Protein AF-A0A377LN29-F1 (afdb_monomer_lite)

Sequence (117 aa):
MAIQGDVADVLAQLIPQTDATDRADWRQMVADLQREFPGAIPTEGDPLSHYGLINAVAACVDDSAIITTDVGQHQMWTAQAYPLNRPRQWLTSGGLGTMGFGLPAAVGAALANRTAR

Secondary structure (DSSP, 8-state):
----S-HHHHHHHHGGGS-----HHHHHHHHHHHHHS--S--SS--TTSHHHHHHHHHHTS-TTPPEE--SSHHHHHHHHHS---STT-EE---SS--TT-HHHHHHHHHHH-TT--

pLDDT: mean 92.84, std 8.71, range [60.5, 98.44]

Radius of gyration: 18.66 Å; chains: 1; bounding box: 32×44×50 Å

Organism: Enterobacter cloacae (NCBI:txid550)

Structure (mmCIF, N/CA/C/O backbone):
data_AF-A0A377LN29-F1
#
_entry.id   AF-A0A377LN29-F1
#
loop_
_atom_site.group_PDB
_atom_site.id
_atom_site.type_symbol
_atom_site.label_atom_id
_atom_site.label_alt_id
_atom_site.label_comp_id
_atom_site.label_asym_id
_atom_site.label_entity_id
_atom_site.label_seq_id
_atom_site.pdbx_PDB_ins_code
_atom_site.Cartn_x
_atom_site.Cartn_y
_atom_site.Cartn_z
_atom_site.occupancy
_atom_site.B_iso_or_equiv
_atom_site.auth_seq_id
_atom_site.auth_comp_id
_atom_site.auth_asym_id
_atom_site.auth_atom_id
_atom_site.pdbx_PDB_model_num
ATOM 1 N N . MET A 1 1 ? 3.990 5.370 28.792 1.00 64.12 1 MET A N 1
ATOM 2 C CA . MET A 1 1 ? 3.155 4.183 29.081 1.00 64.12 1 MET A CA 1
ATOM 3 C C . MET A 1 1 ? 2.837 3.528 27.746 1.00 64.12 1 MET A C 1
ATOM 5 O O . MET A 1 1 ? 2.531 4.268 26.821 1.00 64.12 1 MET A O 1
ATOM 9 N N . ALA A 1 2 ? 2.984 2.210 27.610 1.00 92.56 2 ALA A N 1
ATOM 10 C CA . ALA A 1 2 ? 2.690 1.483 26.372 1.00 92.56 2 ALA A CA 1
ATOM 11 C C . ALA A 1 2 ? 1.541 0.498 26.621 1.00 92.56 2 ALA A C 1
ATOM 13 O O . ALA A 1 2 ? 1.458 -0.067 27.710 1.00 92.56 2 ALA A O 1
ATOM 14 N N . ILE A 1 3 ? 0.671 0.310 25.629 1.00 95.38 3 ILE A N 1
ATOM 15 C CA . ILE A 1 3 ? -0.377 -0.717 25.651 1.00 95.38 3 ILE A CA 1
ATOM 16 C C . ILE A 1 3 ? 0.155 -1.911 24.860 1.00 95.38 3 ILE A C 1
ATOM 18 O O . ILE A 1 3 ? 0.504 -1.765 23.691 1.00 95.38 3 ILE A O 1
ATOM 22 N N . GLN A 1 4 ? 0.244 -3.076 25.499 1.00 96.81 4 GLN A N 1
ATOM 23 C CA . GLN A 1 4 ? 0.684 -4.317 24.864 1.00 96.81 4 GLN A CA 1
ATOM 24 C C . GLN A 1 4 ? -0.537 -5.197 24.568 1.00 96.81 4 GLN A C 1
ATOM 26 O O . GLN A 1 4 ? -1.214 -5.632 25.495 1.00 96.81 4 GLN A O 1
ATOM 31 N N . GLY A 1 5 ? -0.809 -5.466 23.290 1.00 96.25 5 GLY A N 1
ATOM 32 C CA . GLY A 1 5 ? -1.933 -6.293 22.843 1.00 96.25 5 GLY A CA 1
ATOM 33 C C . GLY A 1 5 ? -2.071 -6.307 21.320 1.00 96.25 5 GLY A C 1
ATOM 34 O O . GLY A 1 5 ? -1.330 -5.603 20.630 1.00 96.25 5 GLY A O 1
ATOM 35 N N . ASP A 1 6 ? -3.010 -7.103 20.804 1.00 98.12 6 ASP A N 1
ATOM 36 C CA . ASP A 1 6 ? -3.401 -7.027 19.394 1.00 98.12 6 ASP A CA 1
ATOM 37 C C . ASP A 1 6 ? -4.056 -5.667 19.108 1.00 98.12 6 ASP A C 1
ATOM 39 O O . ASP A 1 6 ? -4.916 -5.197 19.856 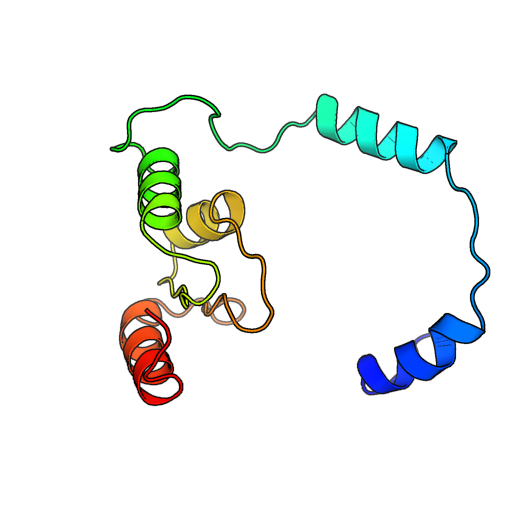1.00 98.12 6 ASP A O 1
ATOM 43 N N . VAL A 1 7 ? -3.623 -5.003 18.036 1.00 97.56 7 VAL A N 1
ATOM 44 C CA . VAL A 1 7 ? -4.060 -3.634 17.745 1.00 97.56 7 VAL A CA 1
ATOM 45 C C . VAL A 1 7 ? -5.545 -3.559 17.383 1.00 97.56 7 VAL A C 1
ATOM 47 O O . VAL A 1 7 ? -6.177 -2.549 17.684 1.00 97.56 7 VAL A O 1
ATOM 50 N N . ALA A 1 8 ? -6.127 -4.601 16.781 1.00 97.88 8 ALA A N 1
ATOM 51 C CA . ALA A 1 8 ? -7.546 -4.611 16.443 1.00 97.88 8 ALA A CA 1
ATOM 52 C C . ALA A 1 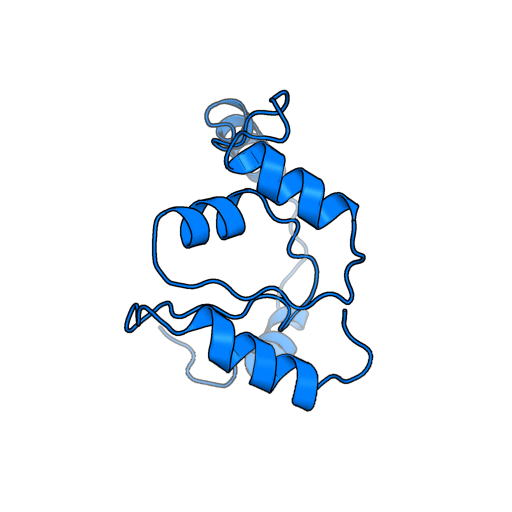8 ? -8.404 -4.686 17.714 1.00 97.88 8 ALA A C 1
ATOM 54 O O . ALA A 1 8 ? -9.323 -3.880 17.871 1.00 97.88 8 ALA A O 1
ATOM 55 N N . ASP A 1 9 ? -8.047 -5.567 18.652 1.00 98.25 9 ASP A N 1
ATOM 56 C CA . ASP A 1 9 ? -8.739 -5.707 19.941 1.00 98.25 9 ASP A CA 1
ATOM 57 C C . ASP A 1 9 ? -8.620 -4.441 20.802 1.00 98.25 9 ASP A C 1
ATOM 59 O O . ASP A 1 9 ? -9.582 -4.023 21.457 1.00 98.25 9 ASP A O 1
ATOM 63 N N . VAL A 1 10 ? -7.443 -3.804 20.793 1.00 97.88 10 VAL A N 1
ATOM 64 C CA . VAL A 1 10 ? -7.199 -2.546 21.513 1.00 97.88 10 VAL A CA 1
ATOM 65 C C . VAL A 1 10 ? -8.006 -1.404 20.897 1.00 97.88 10 VAL A C 1
ATOM 67 O O . VAL A 1 10 ? -8.673 -0.669 21.626 1.00 97.88 10 VAL A O 1
ATOM 70 N N . LEU A 1 11 ? -7.988 -1.244 19.570 1.00 97.62 11 LEU A N 1
ATOM 71 C CA . LEU A 1 11 ? -8.726 -0.171 18.898 1.00 97.62 11 LEU A CA 1
ATOM 72 C C . LEU A 1 11 ? -10.242 -0.334 19.039 1.00 97.62 11 LEU A C 1
ATOM 74 O O . LEU A 1 11 ? -10.927 0.670 19.228 1.00 97.62 11 LEU A O 1
ATOM 78 N N . ALA A 1 12 ? -10.766 -1.563 19.027 1.00 98.06 12 ALA A N 1
ATOM 79 C CA . ALA A 1 12 ? -12.187 -1.828 19.259 1.00 98.06 12 ALA A CA 1
ATOM 80 C C . ALA A 1 12 ? -12.671 -1.304 20.625 1.00 98.06 12 ALA A C 1
ATOM 82 O O . ALA A 1 12 ? -13.809 -0.856 20.750 1.00 98.06 12 ALA A O 1
ATOM 83 N N . GLN A 1 13 ? -11.797 -1.315 21.635 1.00 97.31 13 GLN A N 1
ATOM 84 C CA . GLN A 1 13 ? -12.085 -0.789 22.971 1.00 97.31 13 GLN A CA 1
ATOM 85 C C . GLN A 1 13 ? -11.771 0.704 23.104 1.00 97.31 13 GLN A C 1
ATOM 87 O O . GLN A 1 13 ? -12.442 1.402 23.863 1.00 97.31 13 GLN A O 1
ATOM 92 N N . LEU A 1 14 ? -10.751 1.199 22.397 1.00 96.88 14 LEU A N 1
ATOM 93 C CA . LEU A 1 14 ? -10.286 2.581 22.511 1.00 96.88 14 LEU A CA 1
ATOM 94 C C . LEU A 1 14 ? -11.156 3.565 21.723 1.00 96.88 14 LEU A C 1
ATOM 96 O O . LEU A 1 14 ? -11.452 4.639 22.235 1.00 96.88 14 LEU A O 1
ATOM 100 N N . ILE A 1 15 ? -11.585 3.215 20.506 1.00 97.44 15 ILE A N 1
ATOM 101 C CA . ILE A 1 15 ? -12.367 4.111 19.633 1.00 97.44 15 ILE A CA 1
ATOM 102 C C . ILE A 1 15 ? -13.652 4.624 20.318 1.00 97.44 15 ILE A C 1
ATOM 104 O O . ILE A 1 15 ? -13.898 5.829 20.258 1.00 97.44 15 ILE A O 1
ATOM 108 N N . PRO A 1 16 ? -14.448 3.796 21.029 1.00 97.38 16 PRO A N 1
ATOM 109 C CA . PRO A 1 16 ? -15.622 4.282 21.764 1.00 97.38 16 PRO A CA 1
ATOM 110 C C . PRO A 1 16 ? -15.308 5.266 22.901 1.00 97.38 16 PRO A C 1
ATOM 112 O O . PRO A 1 16 ? -16.206 5.963 23.360 1.00 97.38 16 PRO A O 1
ATOM 115 N N . GLN A 1 17 ? -14.060 5.305 23.376 1.00 97.06 17 GLN A N 1
ATOM 116 C CA . GLN A 1 17 ? -13.601 6.204 24.441 1.00 97.06 17 GLN A CA 1
ATOM 117 C C . GLN A 1 17 ? -13.001 7.507 23.894 1.00 97.06 17 GLN A C 1
ATOM 119 O O . GLN A 1 17 ? -12.601 8.371 24.672 1.00 97.06 17 GLN A O 1
ATOM 124 N N . THR A 1 18 ? -12.891 7.648 22.570 1.00 95.25 18 THR A N 1
ATOM 125 C CA . THR A 1 18 ? -12.351 8.850 21.930 1.00 95.25 18 THR A CA 1
ATOM 126 C C . THR A 1 18 ? -13.460 9.727 21.374 1.00 95.25 18 THR A C 1
ATOM 128 O O . THR A 1 18 ? -14.251 9.283 20.544 1.00 95.25 18 THR A O 1
ATOM 131 N N . ASP A 1 19 ? -13.467 10.996 21.772 1.00 95.62 19 ASP A N 1
ATOM 132 C CA . ASP A 1 19 ? -14.395 11.979 21.224 1.00 95.62 19 ASP A CA 1
ATOM 133 C C . ASP A 1 19 ? -13.976 12.431 19.820 1.00 95.62 19 ASP A C 1
ATOM 135 O O . ASP A 1 19 ? -12.792 12.628 19.514 1.00 95.62 19 ASP A O 1
ATOM 139 N N . ALA A 1 20 ? -14.968 12.672 18.964 1.00 93.62 20 ALA A N 1
ATOM 140 C CA . ALA A 1 20 ? -14.744 13.332 17.689 1.00 93.62 20 ALA A CA 1
ATOM 141 C C . ALA A 1 20 ? -14.368 14.800 17.938 1.00 93.62 20 ALA A C 1
ATOM 143 O O . ALA A 1 20 ? -15.200 15.620 18.318 1.00 93.62 20 ALA A O 1
ATOM 144 N N . THR A 1 21 ? -13.098 15.136 17.727 1.00 94.75 21 THR A N 1
ATOM 145 C CA . THR A 1 21 ? -12.606 16.513 17.839 1.00 94.75 21 THR A CA 1
ATOM 146 C C . THR A 1 21 ? -12.403 17.115 16.461 1.00 94.75 21 THR A C 1
ATOM 148 O O . THR A 1 21 ? -11.705 16.537 15.621 1.00 94.75 21 THR A O 1
ATOM 151 N N . ASP A 1 22 ? -12.944 18.312 16.248 1.00 93.81 22 ASP A N 1
ATOM 152 C CA . ASP A 1 22 ? -12.582 19.096 15.082 1.00 93.81 22 ASP A CA 1
ATOM 153 C C . ASP A 1 22 ? -11.172 19.681 15.256 1.00 93.81 22 ASP A C 1
ATOM 155 O O . ASP A 1 22 ? -10.890 20.408 16.203 1.00 93.81 22 ASP A O 1
ATOM 159 N N . ARG A 1 23 ? -10.259 19.324 14.352 1.00 96.56 23 ARG A N 1
ATOM 160 C CA . ARG A 1 23 ? -8.850 19.736 14.371 1.00 96.56 23 ARG A CA 1
ATOM 161 C C . ARG A 1 23 ? -8.532 20.605 13.155 1.00 96.56 23 ARG A C 1
ATOM 163 O O . ARG A 1 23 ? -7.574 20.322 12.441 1.00 96.56 23 ARG A O 1
ATOM 170 N N . ALA A 1 24 ? -9.374 21.603 12.879 1.00 97.88 24 ALA A N 1
ATOM 171 C CA . ALA A 1 24 ? -9.296 22.444 11.682 1.00 97.88 24 ALA A CA 1
ATOM 172 C C . ALA A 1 24 ? -7.902 23.055 11.463 1.00 97.88 24 ALA A C 1
ATOM 174 O O . ALA A 1 24 ? -7.321 22.827 10.405 1.00 97.88 24 ALA A O 1
ATOM 175 N N . ASP A 1 25 ? -7.331 23.713 12.475 1.00 98.12 25 ASP A N 1
ATOM 176 C CA . ASP A 1 25 ? -6.004 24.342 12.378 1.00 98.12 25 ASP A CA 1
ATOM 177 C C . ASP A 1 25 ? -4.901 23.321 12.067 1.00 98.12 25 ASP A C 1
ATOM 179 O O . ASP A 1 25 ? -4.051 23.540 11.206 1.00 98.12 25 ASP A O 1
ATOM 183 N N . TRP A 1 26 ? -4.951 22.152 12.712 1.00 98.06 26 TRP A N 1
ATOM 184 C CA . TRP A 1 26 ? -4.012 21.064 12.441 1.00 98.06 26 TRP A CA 1
ATOM 185 C C . TRP A 1 26 ? -4.175 20.502 11.026 1.00 98.06 26 TRP A C 1
ATOM 187 O O . TRP A 1 26 ? -3.189 20.269 10.332 1.00 98.06 26 TRP A O 1
ATOM 197 N N . ARG A 1 27 ? -5.414 20.297 10.563 1.00 97.69 27 ARG A N 1
ATOM 198 C CA . ARG A 1 27 ? -5.673 19.833 9.192 1.00 97.69 27 ARG A CA 1
ATOM 199 C C . ARG A 1 27 ? -5.209 20.853 8.159 1.00 97.69 27 ARG A C 1
ATOM 201 O O . ARG A 1 27 ? -4.688 20.447 7.125 1.00 97.69 27 ARG A O 1
ATOM 208 N N . GLN A 1 28 ? -5.364 22.144 8.445 1.00 98.25 28 GLN A N 1
ATOM 209 C CA . GLN A 1 28 ? -4.856 23.213 7.596 1.00 98.25 28 GLN A CA 1
ATOM 210 C C . GLN A 1 28 ? -3.326 23.168 7.527 1.00 98.25 28 GLN A C 1
ATOM 212 O O . GLN A 1 28 ? -2.784 23.133 6.428 1.00 98.25 28 GLN A O 1
ATOM 217 N N . MET A 1 29 ? -2.646 23.039 8.670 1.00 98.38 29 MET A N 1
ATOM 218 C CA . MET A 1 29 ? -1.190 22.871 8.725 1.00 98.38 29 MET A CA 1
ATOM 219 C C . MET A 1 29 ? -0.713 21.650 7.923 1.00 98.38 29 MET A C 1
ATOM 221 O O . MET A 1 29 ? 0.241 21.750 7.156 1.00 98.38 29 MET A O 1
ATOM 225 N N . VAL A 1 30 ? -1.380 20.497 8.053 1.00 97.31 30 VAL A N 1
ATOM 226 C CA . VAL A 1 30 ? -1.055 19.297 7.260 1.00 97.31 30 VAL A CA 1
ATOM 227 C C . VAL A 1 30 ? -1.251 19.557 5.764 1.00 97.31 30 VAL A C 1
ATOM 229 O O . VAL A 1 30 ? -0.389 19.190 4.968 1.00 97.31 30 VAL A O 1
ATOM 232 N N . ALA A 1 31 ? -2.344 20.216 5.374 1.00 96.88 31 ALA A N 1
ATOM 233 C CA . ALA A 1 31 ? -2.606 20.560 3.979 1.00 96.88 31 ALA A CA 1
ATOM 234 C C . ALA A 1 31 ? -1.588 21.571 3.420 1.00 96.88 31 ALA A C 1
ATOM 236 O O . ALA A 1 31 ? -1.241 21.496 2.242 1.00 96.88 31 ALA A O 1
ATOM 237 N N . ASP A 1 32 ? -1.110 22.509 4.242 1.00 97.94 32 ASP A N 1
ATOM 238 C CA . ASP A 1 32 ? -0.047 23.450 3.881 1.00 97.94 32 ASP A CA 1
ATOM 239 C C . ASP A 1 32 ? 1.269 22.707 3.625 1.00 97.94 32 ASP A C 1
ATOM 241 O O . ASP A 1 32 ? 1.868 22.886 2.567 1.00 97.94 32 ASP A O 1
ATOM 245 N N . LEU A 1 33 ? 1.655 21.787 4.516 1.00 96.81 33 LEU A N 1
ATOM 246 C CA . LEU A 1 33 ? 2.853 20.956 4.349 1.00 96.81 33 LEU A CA 1
ATOM 247 C C . LEU A 1 33 ? 2.775 20.053 3.113 1.00 96.81 33 LEU A C 1
ATOM 249 O O . LEU A 1 33 ? 3.754 19.915 2.388 1.00 96.81 33 LEU A O 1
ATOM 253 N N . GLN A 1 34 ? 1.615 19.456 2.833 1.00 94.75 34 GLN A N 1
ATOM 254 C CA . GLN A 1 34 ? 1.416 18.645 1.625 1.00 94.75 34 GLN A CA 1
ATOM 255 C C . GLN A 1 34 ? 1.533 19.472 0.335 1.00 94.75 34 GLN A C 1
ATOM 257 O O . GLN A 1 34 ? 1.967 18.945 -0.688 1.00 94.75 34 GLN A O 1
ATOM 262 N N . ARG A 1 35 ? 1.154 20.758 0.374 1.00 93.75 35 ARG A N 1
ATOM 263 C CA . ARG A 1 35 ? 1.329 21.695 -0.748 1.00 93.75 35 ARG A CA 1
ATOM 264 C C . ARG A 1 35 ? 2.774 22.159 -0.903 1.00 93.75 35 ARG A C 1
ATOM 266 O O . ARG A 1 35 ? 3.224 22.319 -2.032 1.00 93.75 35 ARG A O 1
ATOM 273 N N . GLU A 1 36 ? 3.477 22.383 0.203 1.00 95.88 36 GLU A N 1
ATOM 274 C CA . GLU A 1 36 ? 4.887 22.787 0.205 1.00 95.88 36 GLU A CA 1
ATOM 275 C C . GLU A 1 36 ? 5.810 21.647 -0.255 1.00 95.88 36 GLU A C 1
ATOM 277 O O . GLU A 1 36 ? 6.763 21.877 -0.997 1.00 95.88 36 GLU A O 1
ATOM 282 N N . PHE A 1 37 ? 5.485 20.410 0.126 1.00 92.50 37 PHE A N 1
ATOM 283 C CA . PHE A 1 37 ? 6.264 19.210 -0.175 1.00 92.50 37 PHE A CA 1
ATOM 284 C C . PHE A 1 37 ? 5.423 18.187 -0.957 1.00 92.50 37 PHE A C 1
ATOM 286 O O . PHE A 1 37 ? 5.060 17.140 -0.406 1.00 92.50 37 PHE A O 1
ATOM 293 N N . PRO A 1 38 ? 5.087 18.457 -2.235 1.00 85.81 38 PRO A N 1
ATOM 294 C CA . PRO A 1 38 ? 4.337 17.506 -3.044 1.00 85.81 38 PRO A CA 1
ATOM 295 C C . PRO A 1 38 ? 5.128 16.201 -3.210 1.00 85.81 38 PRO A C 1
ATOM 297 O O . PRO A 1 38 ? 6.359 16.201 -3.295 1.00 85.81 38 PRO A O 1
ATOM 300 N N . GLY A 1 39 ? 4.415 15.073 -3.261 1.00 74.62 39 GLY A N 1
ATOM 301 C CA . GLY A 1 39 ? 5.028 13.767 -3.499 1.00 74.62 39 GLY A CA 1
ATOM 302 C C . GLY A 1 39 ? 5.838 13.751 -4.800 1.00 74.62 39 GLY A C 1
ATOM 303 O O . GLY A 1 39 ? 5.478 14.404 -5.774 1.00 74.62 39 GLY A O 1
ATOM 304 N N . ALA A 1 40 ? 6.926 12.980 -4.831 1.00 67.62 40 ALA A N 1
ATOM 305 C CA . ALA A 1 40 ? 7.886 12.956 -5.941 1.00 67.62 40 ALA A CA 1
ATOM 306 C C . ALA A 1 40 ? 7.382 12.254 -7.225 1.00 67.62 40 ALA A C 1
ATOM 308 O O . ALA A 1 40 ? 8.197 11.815 -8.036 1.00 67.62 40 ALA A O 1
ATOM 309 N N . ILE A 1 41 ? 6.066 12.108 -7.397 1.00 72.00 41 ILE A N 1
ATOM 310 C CA . ILE A 1 41 ? 5.448 11.411 -8.526 1.00 72.00 41 ILE A CA 1
ATOM 311 C C . ILE A 1 41 ? 5.130 12.461 -9.596 1.00 72.00 41 ILE A C 1
ATOM 313 O O . ILE A 1 41 ? 4.292 13.331 -9.355 1.00 72.00 41 ILE A O 1
ATOM 317 N N . PRO A 1 42 ? 5.770 12.416 -10.773 1.00 67.25 42 PRO A N 1
ATOM 318 C CA . PRO A 1 42 ? 5.436 13.309 -11.871 1.00 67.25 42 PRO A CA 1
ATOM 319 C C . PRO A 1 42 ? 3.981 13.091 -12.306 1.00 67.25 42 PRO A C 1
ATOM 321 O O . PRO A 1 42 ? 3.586 11.968 -12.617 1.00 67.25 42 PRO A O 1
ATOM 324 N N . THR A 1 43 ? 3.187 14.163 -12.325 1.00 61.16 43 THR A N 1
ATOM 325 C CA . THR A 1 43 ? 1.775 14.151 -12.758 1.00 61.16 43 THR A CA 1
ATOM 326 C C . THR A 1 43 ? 1.631 13.952 -14.268 1.00 61.16 43 THR A C 1
ATOM 328 O O . THR A 1 43 ? 0.628 13.429 -14.744 1.00 61.16 43 THR A O 1
ATOM 331 N N . GLU A 1 44 ? 2.650 14.358 -15.020 1.00 62.06 44 GLU A N 1
ATOM 332 C CA . GLU A 1 44 ? 2.775 14.178 -16.461 1.00 62.06 44 GLU A CA 1
ATOM 333 C C . GLU A 1 44 ? 4.055 13.394 -16.729 1.00 62.06 44 GLU A C 1
ATOM 335 O O . GLU A 1 44 ? 5.108 13.704 -16.165 1.00 62.06 44 GLU A O 1
ATOM 340 N N . GLY A 1 45 ? 4.001 12.384 -17.593 1.00 66.56 45 GLY A N 1
ATOM 341 C CA . GLY A 1 45 ? 5.229 11.702 -17.962 1.00 66.56 45 GLY A CA 1
ATOM 342 C C . GLY A 1 45 ? 5.013 10.447 -18.773 1.00 66.56 45 GLY A C 1
ATOM 343 O O . GLY A 1 45 ? 4.223 9.583 -18.406 1.00 66.56 45 GLY A O 1
ATOM 344 N N . ASP A 1 46 ? 5.762 10.389 -19.869 1.00 81.75 46 ASP A N 1
ATOM 345 C CA . ASP A 1 46 ? 6.117 9.209 -20.649 1.00 81.75 46 ASP A CA 1
ATOM 346 C C . ASP A 1 46 ? 5.808 7.865 -19.943 1.00 81.75 46 ASP A C 1
ATOM 348 O O . ASP A 1 46 ? 6.396 7.591 -18.886 1.00 81.75 46 ASP A O 1
ATOM 352 N N . PRO A 1 47 ? 4.945 7.002 -20.520 1.00 84.69 47 PRO A N 1
ATOM 353 C CA . PRO A 1 47 ? 4.685 5.651 -20.014 1.00 84.69 47 PRO A CA 1
ATOM 354 C C . PRO A 1 47 ? 5.942 4.782 -19.861 1.00 84.69 47 PRO A C 1
ATOM 356 O O . PRO A 1 47 ? 5.894 3.760 -19.182 1.00 84.69 47 PRO A O 1
ATOM 359 N N . LEU A 1 48 ? 7.058 5.162 -20.487 1.00 88.25 48 LEU A N 1
ATOM 360 C CA . LEU A 1 48 ? 8.347 4.477 -20.377 1.00 88.25 48 LEU A CA 1
ATOM 361 C C . LEU A 1 48 ? 9.217 4.994 -19.220 1.00 88.25 48 LEU A C 1
ATOM 363 O O . LEU A 1 48 ? 10.242 4.391 -18.905 1.00 88.25 48 LEU A O 1
ATOM 367 N N . SER A 1 49 ? 8.817 6.077 -18.549 1.00 91.44 49 SER A N 1
ATOM 368 C CA . SER A 1 49 ? 9.428 6.498 -17.286 1.00 91.44 49 SER A CA 1
ATOM 369 C C . SER A 1 49 ? 9.056 5.535 -16.153 1.00 91.44 49 SER A C 1
ATOM 371 O O . SER A 1 49 ? 8.020 4.881 -16.197 1.00 91.44 49 SER A O 1
ATOM 373 N N . HIS A 1 50 ? 9.865 5.462 -15.094 1.00 91.44 50 HIS A N 1
ATOM 374 C CA . HIS A 1 50 ? 9.626 4.521 -13.990 1.00 91.44 50 HIS A CA 1
ATOM 375 C C . HIS A 1 50 ? 8.247 4.702 -13.329 1.00 91.44 50 HIS A C 1
ATOM 377 O O . HIS A 1 50 ? 7.533 3.725 -13.114 1.00 91.44 50 HIS A O 1
ATOM 383 N N . TYR A 1 51 ? 7.848 5.949 -13.056 1.00 91.62 51 TYR A N 1
ATOM 384 C CA . TYR A 1 51 ? 6.521 6.249 -12.514 1.00 91.62 51 TYR A CA 1
ATOM 385 C C . TYR A 1 51 ? 5.416 6.093 -13.560 1.00 91.62 51 TYR A C 1
ATOM 387 O O . TYR A 1 51 ? 4.357 5.558 -13.240 1.00 91.62 51 TYR A O 1
ATOM 395 N N . GLY A 1 52 ? 5.667 6.498 -14.810 1.00 91.88 52 GLY A N 1
ATOM 396 C CA . GLY A 1 52 ? 4.719 6.325 -15.911 1.00 91.88 52 GLY A CA 1
ATOM 397 C C . GLY A 1 52 ? 4.379 4.856 -16.155 1.00 91.88 52 GLY A C 1
ATOM 398 O O . GLY A 1 52 ? 3.209 4.521 -16.309 1.00 91.88 52 GLY A O 1
ATOM 399 N N . LEU A 1 53 ? 5.373 3.968 -16.084 1.00 93.06 53 LEU A N 1
ATOM 400 C CA . LEU A 1 53 ? 5.192 2.528 -16.227 1.00 93.06 53 LEU A CA 1
ATOM 401 C C . LEU A 1 53 ? 4.336 1.954 -15.095 1.00 93.06 53 LEU A C 1
ATOM 403 O O . LEU A 1 53 ? 3.407 1.196 -15.357 1.00 93.06 53 LEU A O 1
ATOM 407 N N . ILE A 1 54 ? 4.612 2.333 -13.843 1.00 94.12 54 ILE A N 1
ATOM 408 C CA . ILE A 1 54 ? 3.818 1.896 -12.684 1.00 94.12 54 ILE A CA 1
ATOM 409 C C . ILE A 1 54 ? 2.367 2.374 -12.810 1.00 94.12 54 ILE A C 1
ATOM 411 O O . ILE A 1 54 ? 1.449 1.575 -12.633 1.00 94.12 54 ILE A O 1
ATOM 415 N N . ASN A 1 55 ? 2.156 3.640 -13.176 1.00 92.19 55 ASN A N 1
ATOM 416 C CA . ASN A 1 55 ? 0.821 4.206 -13.378 1.00 92.19 55 ASN A CA 1
ATOM 417 C C . ASN A 1 55 ? 0.083 3.534 -14.544 1.00 92.19 55 ASN A C 1
ATOM 419 O O . ASN A 1 55 ? -1.107 3.244 -14.435 1.00 92.19 55 ASN A O 1
ATOM 423 N N . ALA A 1 56 ? 0.780 3.242 -15.645 1.00 92.62 56 ALA A N 1
ATOM 424 C CA . ALA A 1 56 ? 0.211 2.541 -16.791 1.00 92.62 56 ALA A CA 1
ATOM 425 C C . ALA A 1 56 ? -0.196 1.104 -16.432 1.00 92.62 56 ALA A C 1
ATOM 427 O O . ALA A 1 56 ? -1.277 0.666 -16.815 1.00 92.62 56 ALA A O 1
ATOM 428 N N . VAL A 1 57 ? 0.624 0.384 -15.656 1.00 93.75 57 VAL A N 1
ATOM 429 C CA . VAL A 1 57 ? 0.272 -0.950 -15.139 1.00 93.75 57 VAL A CA 1
ATOM 430 C C . VAL A 1 57 ? -0.935 -0.868 -14.208 1.00 93.75 57 VAL A C 1
ATOM 432 O O . VAL A 1 57 ? -1.862 -1.659 -14.366 1.00 93.75 57 VAL A O 1
ATOM 435 N N . ALA A 1 58 ? -0.965 0.103 -13.289 1.00 93.75 58 ALA A N 1
ATOM 436 C CA . ALA A 1 58 ? -2.095 0.314 -12.388 1.00 93.75 58 ALA A CA 1
ATOM 437 C C . ALA A 1 58 ? -3.401 0.606 -13.146 1.00 93.75 58 ALA A C 1
ATOM 439 O O . ALA A 1 58 ? -4.451 0.113 -12.756 1.00 93.75 58 ALA A O 1
ATOM 440 N N . ALA A 1 59 ? -3.345 1.341 -14.262 1.00 93.44 59 ALA A N 1
ATOM 441 C CA . ALA A 1 59 ? -4.511 1.619 -15.104 1.00 93.44 59 ALA A CA 1
ATOM 442 C C . ALA A 1 59 ? -5.036 0.387 -15.873 1.00 93.44 59 ALA A C 1
ATOM 444 O O . ALA A 1 59 ? -6.171 0.398 -16.350 1.00 93.44 59 ALA A O 1
ATOM 445 N N . CYS A 1 60 ? -4.230 -0.670 -16.009 1.00 94.81 60 CYS A N 1
ATOM 446 C CA . CYS A 1 60 ? -4.599 -1.906 -16.706 1.00 94.81 60 CYS A CA 1
ATOM 447 C C . CYS A 1 60 ? -5.285 -2.946 -15.804 1.00 94.81 60 CYS A C 1
ATOM 449 O O . CYS A 1 60 ? -5.765 -3.964 -16.311 1.00 94.81 60 CYS A O 1
ATOM 451 N N . VAL A 1 61 ? -5.307 -2.732 -14.488 1.00 94.56 61 VAL A N 1
ATOM 452 C CA . VAL A 1 61 ? -5.855 -3.672 -13.504 1.00 94.56 61 VAL A CA 1
ATOM 453 C C . VAL A 1 61 ? -6.800 -2.960 -12.538 1.00 94.56 61 VAL A C 1
ATOM 455 O O . VAL A 1 61 ? -6.794 -1.739 -12.429 1.00 94.56 61 VAL A O 1
ATOM 458 N N . ASP A 1 62 ? -7.643 -3.725 -11.851 1.00 92.81 62 ASP A N 1
ATOM 459 C CA . ASP A 1 62 ? -8.521 -3.200 -10.807 1.00 92.81 62 ASP A CA 1
ATOM 460 C C . ASP A 1 62 ? -7.922 -3.418 -9.404 1.00 92.81 62 ASP A C 1
ATOM 462 O O . ASP A 1 62 ? -6.862 -4.032 -9.233 1.00 92.81 62 ASP A O 1
ATOM 466 N N . ASP A 1 63 ? -8.621 -2.937 -8.373 1.00 92.38 63 ASP A N 1
ATOM 467 C CA . ASP A 1 63 ? -8.185 -3.059 -6.979 1.00 92.38 63 ASP A CA 1
ATOM 468 C C . ASP A 1 63 ? -8.043 -4.521 -6.506 1.00 92.38 63 ASP A C 1
ATOM 470 O O . ASP A 1 63 ? -7.434 -4.764 -5.463 1.00 92.38 63 ASP A O 1
ATOM 474 N N . SER A 1 64 ? -8.554 -5.523 -7.235 1.00 92.44 64 SER A N 1
ATOM 475 C CA . SER A 1 64 ? -8.379 -6.936 -6.873 1.00 92.44 64 SER A CA 1
ATOM 476 C C . SER A 1 64 ? -6.956 -7.443 -7.115 1.00 92.44 64 SER A C 1
ATOM 478 O O . SER A 1 64 ? -6.551 -8.417 -6.474 1.00 92.44 64 SER A O 1
ATOM 480 N N . ALA A 1 65 ? -6.169 -6.762 -7.955 1.00 95.56 65 ALA A N 1
ATOM 481 C CA . ALA A 1 65 ? -4.820 -7.191 -8.306 1.00 95.56 65 ALA A CA 1
ATOM 482 C C . ALA A 1 65 ? -3.888 -7.242 -7.091 1.00 95.56 65 ALA A C 1
ATOM 484 O O . ALA A 1 65 ? -3.966 -6.381 -6.207 1.00 95.56 65 ALA A O 1
ATOM 485 N N . ILE A 1 66 ? -3.033 -8.267 -7.008 1.00 97.31 66 ILE A N 1
ATOM 486 C CA . ILE A 1 66 ? -1.986 -8.378 -5.974 1.00 97.31 66 ILE A CA 1
ATOM 487 C C . ILE A 1 66 ? -0.672 -7.895 -6.567 1.00 97.31 66 ILE A C 1
ATOM 489 O O . ILE A 1 66 ? -0.202 -8.424 -7.569 1.00 97.31 66 ILE A O 1
ATOM 493 N N . ILE A 1 67 ? -0.041 -6.934 -5.903 1.00 97.94 67 ILE A N 1
ATOM 494 C CA . ILE A 1 67 ? 1.215 -6.360 -6.367 1.00 97.94 67 ILE A CA 1
ATOM 495 C C . ILE A 1 67 ? 2.345 -6.979 -5.555 1.00 97.94 67 ILE A C 1
ATOM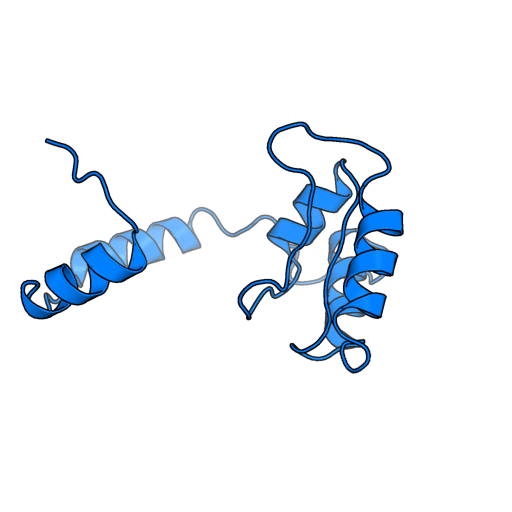 497 O O . ILE A 1 67 ? 2.303 -7.032 -4.323 1.00 97.94 67 ILE A O 1
ATOM 501 N N . THR A 1 68 ? 3.367 -7.461 -6.257 1.00 98.19 68 THR A N 1
ATOM 502 C CA . THR A 1 68 ? 4.609 -7.962 -5.658 1.00 98.19 68 THR A CA 1
ATOM 503 C C . THR A 1 68 ? 5.799 -7.225 -6.255 1.00 98.19 68 THR A C 1
ATOM 505 O O . THR A 1 68 ? 5.834 -7.036 -7.469 1.00 98.19 68 THR A O 1
ATOM 508 N N . THR A 1 69 ? 6.798 -6.854 -5.457 1.00 98.38 69 THR A N 1
ATOM 509 C CA . THR A 1 69 ? 8.076 -6.353 -5.993 1.00 98.38 69 THR A CA 1
ATOM 510 C C . THR A 1 69 ? 9.218 -7.164 -5.450 1.00 98.38 69 THR A C 1
ATOM 512 O O . THR A 1 69 ? 9.192 -7.688 -4.336 1.00 98.38 69 THR A O 1
ATOM 515 N N . ASP A 1 70 ? 10.274 -7.167 -6.246 1.00 98.06 70 ASP A N 1
ATOM 516 C CA . ASP A 1 70 ? 11.603 -7.403 -5.729 1.00 98.06 70 ASP A CA 1
ATOM 517 C C . ASP A 1 70 ? 12.123 -6.198 -4.915 1.00 98.06 70 ASP A C 1
ATOM 519 O O . ASP A 1 70 ? 11.407 -5.213 -4.721 1.00 98.06 70 ASP A O 1
ATOM 523 N N . VAL A 1 71 ? 13.372 -6.252 -4.470 1.00 98.06 71 VAL A N 1
ATOM 524 C CA . VAL A 1 71 ? 14.028 -5.195 -3.691 1.00 98.06 71 VAL A CA 1
ATOM 525 C C . VAL A 1 71 ? 14.923 -4.345 -4.590 1.00 98.06 71 VAL A C 1
ATOM 527 O O . VAL A 1 71 ? 15.711 -4.870 -5.373 1.00 98.06 71 VAL A O 1
ATOM 530 N N . GLY A 1 72 ? 14.782 -3.021 -4.509 1.00 96.44 72 GLY A N 1
ATOM 531 C CA . GLY A 1 72 ? 15.497 -2.067 -5.362 1.00 96.44 72 GLY A CA 1
ATOM 532 C C . GLY A 1 72 ? 14.739 -0.750 -5.523 1.00 96.44 72 GLY A C 1
ATOM 533 O O . GLY A 1 72 ? 13.742 -0.511 -4.848 1.00 96.44 72 GLY A O 1
ATOM 534 N N . GLN A 1 73 ? 15.178 0.115 -6.439 1.00 96.50 73 GLN A N 1
ATOM 535 C CA . GLN A 1 73 ? 14.502 1.401 -6.669 1.00 96.50 73 GLN A CA 1
ATOM 536 C C . GLN A 1 73 ? 13.040 1.219 -7.107 1.00 96.50 73 GLN A C 1
ATOM 538 O O . GLN A 1 73 ? 12.165 1.954 -6.657 1.00 96.50 73 GLN A O 1
ATOM 543 N N . HIS A 1 74 ? 12.753 0.182 -7.900 1.00 96.00 74 HIS A N 1
ATOM 544 C CA . HIS A 1 74 ? 11.397 -0.154 -8.337 1.00 96.00 74 HIS A CA 1
ATOM 545 C C . HIS A 1 74 ? 10.458 -0.499 -7.180 1.00 96.00 74 HIS A C 1
ATOM 547 O O . HIS A 1 74 ? 9.264 -0.238 -7.290 1.00 96.00 74 HIS A O 1
ATOM 553 N N . GLN A 1 75 ? 10.975 -1.014 -6.059 1.00 98.06 75 GLN A N 1
ATOM 554 C CA . GLN A 1 75 ? 10.201 -1.217 -4.831 1.00 98.06 75 GLN A CA 1
ATOM 555 C C . GLN A 1 75 ? 9.687 0.118 -4.284 1.00 98.06 75 GLN A C 1
ATOM 557 O O . GLN A 1 75 ? 8.516 0.235 -3.930 1.00 98.06 75 GLN A O 1
ATOM 562 N N . MET A 1 76 ? 10.560 1.129 -4.232 1.00 96.12 76 MET A N 1
ATOM 563 C CA . MET A 1 76 ? 10.222 2.456 -3.713 1.00 96.12 76 MET A CA 1
ATOM 564 C C . MET A 1 76 ? 9.319 3.215 -4.677 1.00 96.12 76 MET A C 1
ATOM 566 O O . MET A 1 76 ? 8.314 3.765 -4.242 1.00 96.12 76 MET A O 1
ATOM 570 N N . TRP A 1 77 ? 9.602 3.170 -5.981 1.00 94.94 77 TRP A N 1
ATOM 571 C CA . TRP A 1 77 ? 8.732 3.784 -6.984 1.00 94.94 77 TRP A CA 1
ATOM 572 C C . TRP A 1 77 ? 7.328 3.177 -6.957 1.00 94.94 77 TRP A C 1
ATOM 574 O O . TRP A 1 77 ? 6.350 3.915 -7.009 1.00 94.94 77 TRP A O 1
ATOM 584 N N . THR A 1 78 ? 7.217 1.849 -6.815 1.00 95.81 78 THR A N 1
ATOM 585 C CA . THR A 1 78 ? 5.916 1.168 -6.691 1.00 95.81 78 THR A CA 1
ATOM 586 C C . THR A 1 78 ? 5.197 1.608 -5.420 1.00 95.81 78 THR A C 1
ATOM 588 O O . THR A 1 78 ? 4.021 1.943 -5.481 1.00 95.81 78 THR A O 1
ATOM 591 N N . ALA A 1 79 ? 5.898 1.677 -4.283 1.00 95.19 79 ALA A N 1
ATOM 592 C CA . ALA A 1 79 ? 5.321 2.135 -3.017 1.00 95.19 79 ALA A CA 1
ATOM 593 C C . ALA A 1 79 ? 4.892 3.614 -3.038 1.00 95.19 79 ALA A C 1
ATOM 595 O O . ALA A 1 79 ? 3.980 3.991 -2.309 1.00 95.19 79 ALA A O 1
ATOM 596 N N . GLN A 1 80 ? 5.550 4.444 -3.849 1.00 93.12 80 GLN A N 1
ATOM 597 C CA . GLN A 1 80 ? 5.213 5.855 -4.016 1.00 93.12 80 GLN A CA 1
ATOM 598 C C . GLN A 1 80 ? 4.032 6.046 -4.974 1.00 93.12 80 GLN A C 1
ATOM 600 O O . GLN A 1 80 ? 3.133 6.810 -4.649 1.00 93.12 80 GLN A O 1
ATOM 605 N N . ALA A 1 81 ? 4.027 5.377 -6.132 1.00 92.62 81 ALA A N 1
ATOM 606 C CA . ALA A 1 81 ? 3.101 5.685 -7.225 1.00 92.62 81 ALA A CA 1
ATOM 607 C C . ALA A 1 81 ? 1.928 4.714 -7.403 1.00 92.62 81 ALA A C 1
ATOM 609 O O . ALA A 1 81 ? 0.885 5.133 -7.898 1.00 92.62 8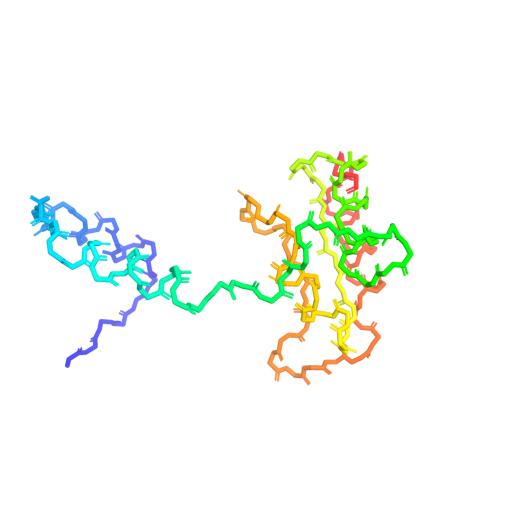1 ALA A O 1
ATOM 610 N N . TYR A 1 82 ? 2.054 3.439 -7.021 1.00 94.50 82 TYR A N 1
ATOM 611 C CA . TYR A 1 82 ? 0.958 2.492 -7.224 1.00 94.50 82 TYR A CA 1
ATOM 612 C C . TYR A 1 82 ? -0.204 2.794 -6.252 1.00 94.50 82 TYR A C 1
ATOM 614 O O . TYR A 1 82 ? 0.031 2.888 -5.044 1.00 94.50 82 TYR A O 1
ATOM 622 N N . PRO A 1 83 ? -1.462 2.893 -6.724 1.00 93.94 83 PRO A N 1
ATOM 623 C CA . PRO A 1 83 ? -2.625 3.151 -5.873 1.00 93.94 83 PRO A CA 1
ATOM 624 C C . PRO A 1 83 ? -3.015 1.906 -5.054 1.00 93.94 83 PRO A C 1
ATOM 626 O O . PRO A 1 83 ? -3.852 1.098 -5.452 1.00 93.94 83 PRO A O 1
ATOM 629 N N . LEU A 1 84 ? -2.374 1.720 -3.900 1.00 95.50 84 LEU A N 1
ATOM 630 C CA . LEU A 1 84 ? -2.621 0.599 -2.988 1.00 95.50 84 LEU A CA 1
ATOM 631 C C . LEU A 1 84 ? -3.842 0.873 -2.093 1.00 95.50 84 LEU A C 1
ATOM 633 O O . LEU A 1 84 ? -3.725 1.504 -1.044 1.00 95.50 84 LEU A O 1
ATOM 637 N N . ASN A 1 85 ? -5.009 0.366 -2.492 1.00 95.81 85 ASN A N 1
ATOM 638 C CA . ASN A 1 85 ? -6.302 0.716 -1.893 1.00 95.81 85 ASN A CA 1
ATOM 639 C C . ASN A 1 85 ? -6.919 -0.375 -1.003 1.00 95.81 85 ASN A C 1
ATOM 641 O O . ASN A 1 85 ? -7.963 -0.140 -0.391 1.00 95.81 85 ASN A O 1
ATOM 645 N N . ARG A 1 86 ? -6.315 -1.571 -0.897 1.00 95.44 86 ARG A N 1
ATOM 646 C CA . ARG A 1 86 ? -6.869 -2.666 -0.073 1.00 95.44 86 ARG A CA 1
ATOM 647 C C . ARG A 1 86 ? -5.842 -3.337 0.850 1.00 95.44 86 ARG A C 1
ATOM 649 O O . ARG A 1 86 ? -4.652 -3.415 0.532 1.00 95.44 86 ARG A O 1
ATOM 656 N N . PRO A 1 87 ? -6.282 -3.912 1.986 1.00 96.38 87 PRO A N 1
ATOM 657 C CA . PRO A 1 87 ? -5.405 -4.707 2.837 1.00 96.38 87 PRO A CA 1
ATOM 658 C C . PRO A 1 87 ? -4.876 -5.938 2.090 1.00 96.38 87 PRO A C 1
ATOM 660 O O . PRO A 1 87 ? -5.564 -6.535 1.258 1.00 96.38 87 PRO A O 1
ATOM 663 N N . ARG A 1 88 ? -3.643 -6.346 2.422 1.00 96.12 88 ARG A N 1
ATOM 664 C CA . ARG A 1 88 ? -2.959 -7.509 1.820 1.00 96.12 88 ARG A CA 1
ATOM 665 C C . ARG A 1 88 ? -2.858 -7.435 0.282 1.00 96.12 88 ARG A C 1
ATOM 667 O O . ARG A 1 88 ? -2.829 -8.465 -0.387 1.00 96.12 88 ARG A O 1
ATOM 674 N N . GLN A 1 89 ? -2.848 -6.227 -0.288 1.00 96.56 89 GLN A N 1
ATOM 675 C CA . GLN A 1 89 ? -2.590 -5.998 -1.716 1.00 96.56 89 GLN A CA 1
ATOM 676 C C . GLN A 1 89 ? -1.107 -5.997 -2.042 1.00 96.56 89 GLN A C 1
ATOM 678 O O . GLN A 1 89 ? -0.719 -6.424 -3.125 1.00 96.56 89 GLN A O 1
ATOM 683 N N . TRP A 1 90 ? -0.305 -5.492 -1.103 1.00 98.06 90 TRP A N 1
ATOM 684 C CA . TRP A 1 90 ? 1.089 -5.172 -1.328 1.00 98.06 90 TRP A CA 1
ATOM 685 C C . TRP A 1 90 ? 2.016 -6.169 -0.641 1.00 98.06 90 TRP A C 1
ATOM 687 O O . TRP A 1 90 ? 2.066 -6.216 0.589 1.00 98.06 90 TRP A O 1
ATOM 697 N N . LEU A 1 91 ? 2.731 -6.978 -1.425 1.00 98.06 91 LEU A N 1
ATOM 698 C CA . LEU A 1 91 ? 3.662 -7.985 -0.920 1.00 98.06 91 LEU A CA 1
ATOM 699 C C . LEU A 1 91 ? 5.096 -7.607 -1.302 1.00 98.06 91 LEU A C 1
ATOM 701 O O . LEU A 1 91 ? 5.485 -7.653 -2.468 1.00 98.06 91 LEU A O 1
ATOM 705 N N . THR A 1 92 ? 5.912 -7.262 -0.309 1.00 98.25 92 THR A N 1
ATOM 706 C CA . THR A 1 92 ? 7.299 -6.840 -0.533 1.00 98.25 92 THR A CA 1
ATOM 707 C C . THR A 1 92 ? 8.209 -7.245 0.621 1.00 98.25 92 THR A C 1
ATOM 709 O O . THR A 1 92 ? 7.766 -7.336 1.768 1.00 98.25 92 THR A O 1
ATOM 712 N N . SER A 1 93 ? 9.491 -7.484 0.334 1.00 97.69 93 SER A N 1
ATOM 713 C CA . SER A 1 93 ? 10.485 -7.798 1.364 1.00 97.69 93 SER A CA 1
ATOM 714 C C . SER A 1 93 ? 11.030 -6.506 1.975 1.00 97.69 93 SER A C 1
ATOM 716 O O . SER A 1 93 ? 11.885 -5.843 1.393 1.00 97.69 93 SER A O 1
ATOM 718 N N . GLY A 1 94 ? 10.485 -6.125 3.134 1.00 96.06 94 GLY A N 1
ATOM 719 C CA . GLY A 1 94 ? 10.870 -4.909 3.859 1.00 96.06 94 GLY A CA 1
ATOM 720 C C . GLY A 1 94 ? 12.058 -5.118 4.802 1.00 96.06 94 GLY A C 1
ATOM 721 O O . GLY A 1 94 ? 13.150 -4.635 4.539 1.00 96.06 94 GLY A O 1
ATOM 722 N N . GLY A 1 95 ? 11.854 -5.852 5.903 1.00 96.00 95 GLY A N 1
ATOM 723 C CA . GLY A 1 95 ? 12.834 -5.929 6.997 1.00 96.00 95 GLY A CA 1
ATOM 724 C C . GLY A 1 95 ? 14.185 -6.548 6.618 1.00 96.00 95 GLY A C 1
ATOM 725 O O . GLY A 1 95 ? 15.221 -5.991 6.962 1.00 96.00 95 GLY A O 1
ATOM 726 N N . LEU A 1 96 ? 14.181 -7.683 5.907 1.00 95.94 96 LEU A N 1
ATOM 727 C CA . LEU A 1 96 ? 15.416 -8.340 5.453 1.00 95.94 96 LEU A CA 1
ATOM 728 C C . LEU A 1 96 ? 15.915 -7.800 4.102 1.00 95.94 96 LEU A C 1
ATOM 730 O O . LEU A 1 96 ? 17.095 -7.936 3.798 1.00 95.94 96 LEU A O 1
ATOM 734 N N . GLY A 1 97 ? 15.033 -7.216 3.283 1.00 95.25 97 GLY A N 1
ATOM 735 C CA . GLY A 1 97 ? 15.404 -6.694 1.966 1.00 95.25 97 GLY A CA 1
ATOM 736 C C . GLY A 1 97 ? 15.912 -7.773 1.000 1.00 95.25 97 GLY A C 1
ATOM 737 O O . GLY A 1 97 ? 16.895 -7.570 0.292 1.00 95.25 97 GLY A O 1
ATOM 738 N N . THR A 1 98 ? 15.264 -8.940 0.965 1.00 97.00 98 THR A N 1
ATOM 739 C CA . THR A 1 98 ? 15.693 -10.075 0.129 1.00 97.00 98 THR A CA 1
ATOM 740 C C . THR A 1 98 ? 15.423 -9.835 -1.358 1.00 97.00 98 THR A C 1
ATOM 742 O O . THR A 1 98 ? 14.272 -9.892 -1.791 1.00 97.00 98 THR A O 1
ATOM 745 N N . MET A 1 99 ? 16.487 -9.644 -2.143 1.00 97.88 99 MET A N 1
ATOM 746 C CA . MET A 1 99 ? 16.408 -9.676 -3.607 1.00 97.88 99 MET A CA 1
ATOM 747 C C . MET A 1 99 ? 16.042 -11.083 -4.112 1.00 97.88 99 MET A C 1
ATOM 749 O O . MET A 1 99 ? 16.486 -12.084 -3.549 1.00 97.88 99 MET A O 1
ATOM 753 N N . GLY A 1 100 ? 15.246 -11.172 -5.174 1.00 96.88 100 GLY A N 1
ATOM 754 C CA . GLY A 1 100 ? 14.618 -12.394 -5.673 1.00 96.88 100 GLY A CA 1
ATOM 755 C C . GLY A 1 100 ? 1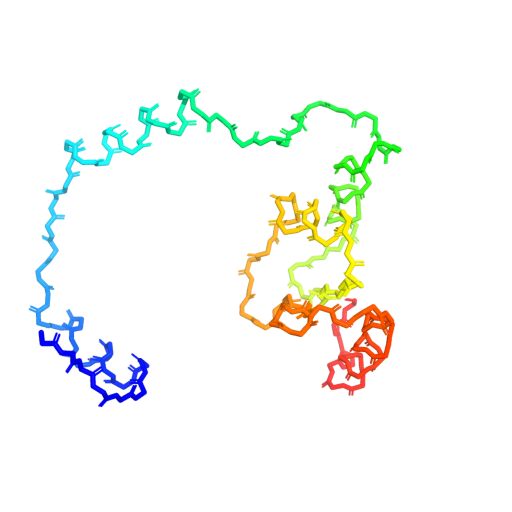3.265 -12.715 -5.026 1.00 96.88 100 GLY A C 1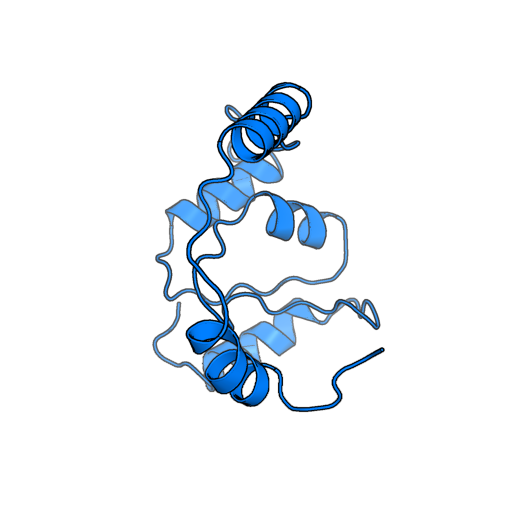
ATOM 756 O O . GLY A 1 100 ? 12.687 -13.753 -5.341 1.00 96.88 100 GLY A O 1
ATOM 757 N N . PHE A 1 101 ? 12.738 -11.865 -4.132 1.00 98.44 101 PHE A N 1
ATOM 758 C CA . PHE A 1 101 ? 11.468 -12.121 -3.432 1.00 98.44 101 PHE A CA 1
ATOM 759 C C . PHE A 1 101 ? 10.245 -12.037 -4.356 1.00 98.44 101 PHE A C 1
ATOM 761 O O . PHE A 1 101 ? 9.311 -12.825 -4.211 1.00 98.44 101 PHE A O 1
ATOM 768 N N . GLY A 1 102 ? 10.246 -11.093 -5.304 1.00 97.75 102 GLY A N 1
ATOM 769 C CA . GLY A 1 102 ? 9.046 -10.698 -6.047 1.00 97.75 102 GLY A CA 1
ATOM 770 C C . GLY A 1 102 ? 8.363 -11.851 -6.786 1.00 97.75 102 GLY A C 1
ATOM 771 O O . GLY A 1 102 ? 7.188 -12.122 -6.558 1.00 97.75 102 GLY A O 1
ATOM 772 N N . LEU A 1 103 ? 9.105 -12.573 -7.629 1.00 98.06 103 LEU A N 1
ATOM 773 C CA . LEU A 1 103 ? 8.548 -13.655 -8.448 1.00 98.06 103 LEU A CA 1
ATOM 774 C C . LEU A 1 103 ? 7.975 -14.833 -7.631 1.00 98.06 103 LEU A C 1
ATOM 776 O O . LEU A 1 103 ? 6.814 -15.184 -7.849 1.00 98.06 103 LEU A O 1
ATOM 780 N N . PRO A 1 104 ? 8.714 -15.468 -6.697 1.00 98.12 104 PRO A N 1
ATOM 781 C CA . PRO A 1 104 ? 8.153 -16.562 -5.906 1.00 98.12 104 PRO A CA 1
ATOM 782 C C . PRO A 1 104 ? 6.988 -16.102 -5.016 1.00 98.12 104 PRO A C 1
ATOM 784 O O . PRO A 1 104 ? 6.031 -16.859 -4.840 1.00 98.12 104 PRO A O 1
ATOM 787 N N . ALA A 1 105 ? 7.011 -14.861 -4.512 1.00 97.94 105 ALA A N 1
ATOM 788 C CA . ALA A 1 105 ? 5.878 -14.289 -3.789 1.00 97.94 105 ALA A CA 1
ATOM 789 C C . ALA A 1 105 ? 4.639 -14.136 -4.688 1.00 97.94 105 ALA A C 1
ATOM 791 O O . ALA A 1 105 ? 3.539 -14.479 -4.254 1.00 97.94 105 ALA A O 1
ATOM 792 N N . ALA A 1 106 ? 4.807 -13.698 -5.941 1.00 97.38 106 ALA A N 1
ATOM 793 C CA . ALA A 1 106 ? 3.720 -13.591 -6.918 1.00 97.38 106 ALA A CA 1
ATOM 794 C C . ALA A 1 106 ? 3.078 -14.951 -7.210 1.00 97.38 106 ALA A C 1
ATOM 796 O O . ALA A 1 106 ? 1.855 -15.081 -7.189 1.00 97.38 106 ALA A O 1
ATOM 797 N N . VAL A 1 107 ? 3.896 -15.990 -7.412 1.00 97.81 107 VAL A N 1
ATOM 798 C CA . VAL A 1 107 ? 3.407 -17.364 -7.618 1.00 97.81 107 VAL A CA 1
ATOM 799 C C . VAL A 1 107 ? 2.604 -17.838 -6.405 1.00 97.81 107 VAL A C 1
ATOM 801 O O . VAL A 1 107 ? 1.499 -18.358 -6.560 1.00 97.81 107 VAL A O 1
ATOM 804 N N . GLY A 1 108 ? 3.117 -17.625 -5.191 1.00 97.81 108 GLY A N 1
ATOM 805 C CA . GLY A 1 108 ? 2.398 -17.965 -3.960 1.00 97.81 108 GLY A CA 1
ATOM 806 C C . GLY A 1 108 ? 1.069 -17.215 -3.822 1.00 97.81 108 GLY A C 1
ATOM 807 O O . GLY A 1 108 ? 0.050 -17.816 -3.479 1.00 97.81 108 GLY A O 1
ATOM 808 N N . ALA A 1 109 ? 1.058 -15.921 -4.142 1.00 96.94 109 ALA A N 1
ATOM 809 C CA . ALA A 1 109 ? -0.139 -15.090 -4.112 1.00 96.94 109 ALA A CA 1
ATOM 810 C C . ALA A 1 109 ? -1.206 -15.558 -5.113 1.00 96.94 109 ALA A C 1
ATOM 812 O O . ALA A 1 109 ? -2.374 -15.675 -4.736 1.00 96.94 109 ALA A O 1
ATOM 813 N N . ALA A 1 110 ? -0.808 -15.893 -6.343 1.00 95.56 110 ALA A N 1
ATOM 814 C CA . ALA A 1 110 ? -1.700 -16.426 -7.373 1.00 95.56 110 ALA A CA 1
ATOM 815 C C . ALA A 1 110 ? -2.285 -17.798 -6.986 1.00 95.56 110 ALA A C 1
ATOM 817 O O . ALA A 1 110 ? -3.458 -18.077 -7.238 1.00 95.56 110 ALA A O 1
ATOM 818 N N . LEU A 1 111 ? -1.497 -18.653 -6.321 1.00 96.88 111 LEU A N 1
ATOM 819 C CA . LEU A 1 111 ? -1.985 -19.931 -5.790 1.00 96.88 111 LEU A CA 1
ATOM 820 C C . LEU A 1 111 ? -3.021 -19.735 -4.674 1.00 96.88 111 LEU A C 1
ATOM 822 O O . LEU A 1 111 ? -4.005 -20.478 -4.625 1.00 96.88 111 LEU A O 1
ATOM 826 N N . ALA A 1 112 ? -2.810 -18.746 -3.799 1.00 95.56 112 ALA A N 1
ATOM 827 C CA . ALA A 1 112 ? -3.714 -18.418 -2.698 1.00 95.56 112 ALA A CA 1
ATOM 828 C C . ALA A 1 112 ? -4.998 -17.707 -3.162 1.00 95.56 112 ALA A C 1
ATOM 830 O O . ALA A 1 112 ? -6.058 -17.927 -2.580 1.00 95.56 112 ALA A O 1
ATOM 831 N N . ASN A 1 113 ? -4.922 -16.886 -4.213 1.00 89.38 113 ASN A N 1
ATOM 832 C CA . ASN A 1 113 ? -6.036 -16.100 -4.745 1.00 89.38 113 ASN A CA 1
ATOM 833 C C . ASN A 1 113 ? -6.175 -16.299 -6.257 1.00 89.38 113 ASN A C 1
ATOM 835 O O . ASN A 1 113 ? -5.755 -15.465 -7.050 1.00 89.38 113 ASN A O 1
ATOM 839 N N . ARG A 1 114 ? -6.835 -17.390 -6.658 1.00 80.75 114 ARG A N 1
ATOM 840 C CA . ARG A 1 114 ? -6.979 -17.779 -8.075 1.00 80.75 114 ARG A CA 1
ATOM 841 C C . ARG A 1 114 ? -7.808 -16.819 -8.936 1.00 80.75 114 ARG A C 1
ATOM 843 O O . ARG A 1 114 ? -7.848 -16.983 -10.150 1.00 80.75 114 ARG A O 1
ATOM 850 N N . THR A 1 115 ? -8.521 -15.882 -8.315 1.00 81.06 115 THR A N 1
ATOM 851 C CA . THR A 1 115 ? -9.364 -14.888 -8.995 1.00 81.06 115 THR A CA 1
ATOM 852 C C . THR A 1 115 ? -8.739 -13.499 -9.036 1.00 81.06 115 THR A C 1
ATOM 854 O O . THR A 1 115 ? -9.223 -12.662 -9.791 1.00 81.06 115 THR A O 1
ATOM 857 N N . ALA A 1 116 ? -7.707 -13.240 -8.226 1.00 73.94 116 ALA A N 1
ATOM 858 C CA . ALA A 1 116 ? -6.959 -11.992 -8.294 1.00 73.94 116 ALA A CA 1
ATOM 859 C C . ALA A 1 116 ? -6.077 -12.021 -9.548 1.00 73.94 116 ALA A C 1
ATOM 861 O O . ALA A 1 116 ? -5.466 -13.053 -9.842 1.00 73.94 116 ALA A O 1
ATOM 862 N N . ARG A 1 117 ? -6.066 -10.916 -10.297 1.00 60.50 117 ARG A N 1
ATOM 863 C CA . ARG A 1 117 ? -5.215 -10.750 -11.480 1.00 60.50 117 ARG A CA 1
ATOM 864 C C . ARG A 1 117 ? -3.819 -10.261 -11.119 1.00 60.50 117 ARG A C 1
ATOM 866 O O . ARG A 1 117 ? -3.680 -9.561 -10.090 1.00 60.50 117 ARG A O 1
#

Foldseek 3Di:
DDDDDDPVVVCVVVVVVDDDDDPPVVVVVVVVVCVVDPQPQDPDDDCPDLLNVLVVVLVVFDQLAAAFDAADPSLVSNVRRRPNDDPNRYHYDDPVRDGPCGVVVNVVVCVVPVPHD

InterPro domains:
  IPR011766 Thiamine pyrophosphate enzyme, TPP-binding [PF02775] (70-114)
  IPR029061 Thiamin diphosphate-binding fold [SSF52518] (46-114)
  IPR045229 Thiamine pyrophosphate enzyme [PTHR18968] (2-115)